Protein 1GYX (pdb70)

Organism: Escherichia coli (strain K12) (NCBI:txid83333)

Nearest PDB structures (foldseek):
  1gyy-assembly1_B  TM=9.906E-01  e=9.411E-13  Escherichia coli
  3m21-assembly1_F  TM=8.349E-01  e=2.819E-03  Helicobacter pylori 26695
  4fdx-assembly1_B  TM=8.094E-01  e=4.847E-03  Methylibium petroleiphilum PM1
  8t9o-assembly2_J  TM=7.568E-01  e=4.847E-03  Herbaspirillum
  6ogm-assembly2_G  TM=8.344E-01  e=4.536E-02  Burkholderia lata

Solvent-accessible surface area: 8103 Å² total; per-residue (Å²): 14,3,0,9,0,34,0,89,54,72,101,32,84,123,148,86,50,58,43,1,5,60,54,0,8,68,5,0,61,133,47,4,140,13,130,77,53,29,0,0,0,0,25,56,80,28,97,69,140,56,9,56,62,20,4,78,69,56,0,29,77,34,59,167,59,14,23,43,122,17,56,67,91,61,114,137,12,3,0,8,0,32,0,90,57,72,102,26,84,133,147,89,60,60,46,0,5,53,46,0,8,77,13,0,59,187,45,3,135,10,154,77,55,39,0,0,0,1,24,55,80,24,93,69,142,52,15,78,63,24,9,80,69,55,0,44,96,42,62,170,69,3,24,38,100,18,61,70,68,74,128,152

Structure (mmCIF, N/CA/C/O backbone):
data_1GYX
#
_entry.id   1GYX
#
_cell.length_a   44.566
_cell.length_b   46.525
_cell.length_c   75.724
_cell.angle_alpha   90.00
_cell.angle_beta   90.00
_cell.angle_gamma   90.00
#
_symmetry.space_group_name_H-M   'P 21 21 21'
#
loop_
_entity.id
_entity.type
_entity.pdbx_description
1 polymer 'HYPOTHETICAL PROTEIN YDCE'
2 non-polymer 'BENZOIC ACID'
3 non-polymer '4-(2-HYDROXYETHYL)-1-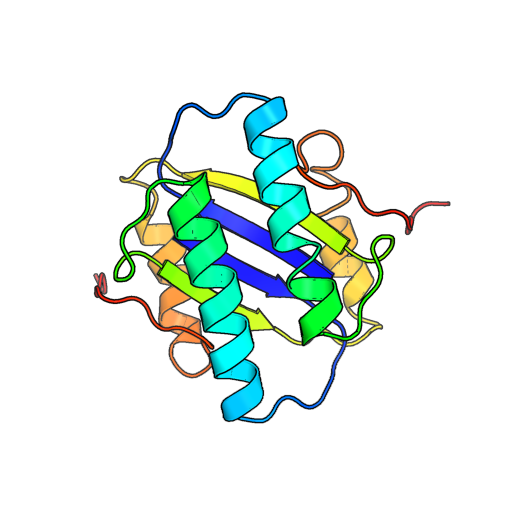PIPERAZINE ETHANESULFONIC ACID'
4 water water
#
loop_
_atom_site.group_PDB
_atom_site.id
_atom_site.type_symbol
_atom_site.label_atom_id
_atom_site.label_alt_id
_atom_site.label_comp_id
_atom_site.label_asym_id
_atom_site.label_entity_id
_atom_site.label_seq_id
_atom_site.pdbx_PDB_ins_code
_atom_site.Cartn_x
_atom_site.Cartn_y
_atom_site.Cartn_z
_atom_site.occupancy
_atom_site.B_iso_or_equiv
_atom_site.auth_seq_id
_atom_site.auth_comp_id
_atom_site.auth_asym_id
_atom_site.auth_atom_id
_atom_site.pdbx_PDB_model_num
ATOM 1 N N . PRO A 1 1 ? 13.031 4.103 -0.578 1.00 3.50 1 PRO A N 1
ATOM 2 C CA . PRO A 1 1 ? 13.133 3.453 0.732 1.00 3.17 1 PRO A CA 1
ATOM 3 C C . PRO A 1 1 ? 11.886 3.658 1.565 1.00 2.73 1 PRO A C 1
ATOM 4 O O . PRO A 1 1 ? 11.289 4.739 1.476 1.00 3.02 1 PRO A O 1
ATOM 8 N N . HIS A 1 2 ? 11.541 2.692 2.403 1.00 2.50 2 HIS A N 1
ATOM 9 C CA . HIS A 1 2 ? 10.449 2.810 3.350 1.00 2.42 2 HIS A CA 1
ATOM 10 C C . HIS A 1 2 ? 11.007 2.729 4.772 1.00 2.53 2 HIS A C 1
ATOM 11 O O . HIS A 1 2 ? 11.730 1.768 5.103 1.00 3.07 2 HIS A O 1
ATOM 18 N N . ILE A 1 3 ? 10.754 3.757 5.572 1.00 2.82 3 ILE A N 1
ATOM 19 C CA . ILE A 1 3 ? 11.296 3.851 6.924 1.00 2.85 3 ILE A CA 1
ATOM 20 C C . ILE A 1 3 ? 10.151 3.704 7.919 1.00 3.20 3 ILE A C 1
ATOM 21 O O . ILE A 1 3 ? 9.158 4.439 7.820 1.00 3.29 3 ILE A O 1
ATOM 26 N N . ASP A 1 4 ? 10.324 2.797 8.874 1.00 2.84 4 ASP A N 1
ATOM 27 C CA . ASP A 1 4 ? 9.326 2.587 9.920 1.00 2.59 4 ASP A CA 1
ATOM 28 C C . ASP A 1 4 ? 9.948 2.985 11.254 1.00 2.77 4 ASP A C 1
ATOM 29 O O . ASP A 1 4 ? 11.022 2.480 11.595 1.00 2.88 4 ASP A O 1
ATOM 34 N N . ILE A 1 5 ? 9.308 3.893 11.978 1.00 2.67 5 ILE A N 1
ATOM 35 C CA . ILE A 1 5 ? 9.822 4.329 13.276 1.00 2.64 5 ILE A CA 1
ATOM 36 C C . ILE A 1 5 ? 8.837 3.916 14.359 1.00 2.72 5 ILE A C 1
ATOM 37 O O . ILE A 1 5 ? 7.663 4.294 14.290 1.00 3.14 5 ILE A O 1
ATOM 42 N N . LYS A 1 6 ? 9.306 3.077 15.291 1.00 2.68 6 LYS A N 1
ATOM 43 C CA . LYS A 1 6 ? 8.486 2.664 16.417 1.00 2.74 6 LYS A CA 1
ATOM 44 C C . LYS A 1 6 ? 9.023 3.318 17.689 1.00 2.52 6 LYS A C 1
ATOM 45 O O . LYS A 1 6 ? 10.247 3.308 17.892 1.00 3.24 6 LYS A O 1
ATOM 51 N N . CYS A 1 7 ? 8.158 3.838 18.554 1.00 2.74 7 CYS A N 1
ATOM 52 C CA . CYS A 1 7 ? 8.616 4.459 19.774 1.00 2.77 7 CYS A CA 1
ATOM 53 C C . CYS A 1 7 ? 7.521 4.420 20.832 1.00 2.63 7 CYS A C 1
ATOM 54 O O . CYS A 1 7 ? 6.354 4.249 20.506 1.00 2.81 7 CYS A O 1
ATOM 57 N N . PHE A 1 8 ? 7.937 4.678 22.068 1.00 3.82 8 PHE A N 1
ATOM 58 C CA . PHE A 1 8 ? 6.948 4.804 23.154 1.00 4.67 8 PHE A CA 1
ATOM 59 C C . PHE A 1 8 ? 6.160 6.075 22.868 1.00 5.71 8 PHE A C 1
ATOM 60 O O . PHE A 1 8 ? 6.612 6.978 22.156 1.00 6.70 8 PHE A O 1
ATOM 68 N N . PRO A 1 9 ? 4.947 6.181 23.398 1.00 6.95 9 PRO A N 1
ATOM 69 C CA . PRO A 1 9 ? 4.098 7.303 23.063 1.00 8.46 9 PRO A CA 1
ATOM 70 C C . PRO A 1 9 ? 4.673 8.647 23.457 1.00 11.54 9 PRO A C 1
ATOM 71 O O . PRO A 1 9 ? 5.410 8.862 24.414 1.00 11.66 9 PRO A O 1
ATOM 75 N N . ARG A 1 10 ? 4.300 9.621 22.623 1.00 14.48 10 ARG A N 1
ATOM 76 C CA . ARG A 1 10 ? 4.594 11.013 22.915 1.00 17.13 10 ARG A CA 1
ATOM 77 C C . ARG A 1 10 ? 3.634 11.896 22.105 1.00 18.72 10 ARG A C 1
ATOM 78 O O . ARG A 1 10 ? 3.122 11.490 21.081 1.00 19.51 10 ARG A O 1
ATOM 86 N N . GLU A 1 11 ? 3.455 13.085 22.655 1.00 19.15 11 GLU A N 1
ATOM 87 C CA . GLU A 1 11 ? 2.572 14.075 22.046 1.00 18.22 11 GLU A CA 1
ATOM 88 C C . GLU A 1 11 ? 3.305 14.714 20.883 1.00 16.98 11 GLU A C 1
ATOM 89 O O . GLU A 1 11 ? 4.316 15.400 21.063 1.00 18.11 11 GLU A O 1
ATOM 91 N N . LEU A 1 12 ? 2.871 14.422 19.676 1.00 15.31 12 LEU A N 1
ATOM 92 C CA . LEU A 1 12 ? 3.445 14.963 18.457 1.00 14.53 12 LEU A CA 1
ATOM 93 C C . LEU A 1 12 ? 2.324 15.485 17.554 1.00 12.83 12 LEU A C 1
ATOM 94 O O . LEU A 1 12 ? 1.482 14.696 17.134 1.00 13.69 12 LEU A O 1
ATOM 99 N N . ASP A 1 13 ? 2.344 16.784 17.272 1.00 9.94 13 ASP A N 1
ATOM 100 C CA . ASP A 1 13 ? 1.320 17.338 16.377 1.00 9.47 13 ASP A CA 1
ATOM 101 C C . ASP A 1 13 ? 1.728 17.168 14.922 1.00 8.24 13 ASP A C 1
ATOM 102 O O . ASP A 1 13 ? 2.822 16.625 14.621 1.00 8.72 13 ASP A O 1
ATOM 107 N N . GLU A 1 14 ? 0.903 17.568 13.964 1.00 8.33 14 GLU A N 1
ATOM 108 C CA . GLU A 1 14 ? 1.232 17.350 12.556 1.00 8.86 14 GLU A CA 1
ATOM 109 C C . GLU A 1 14 ? 2.455 18.111 12.091 1.00 8.07 14 GLU A C 1
ATOM 110 O O . GLU A 1 14 ? 3.253 17.579 11.304 1.00 8.90 14 GLU A O 1
ATOM 116 N N . GLN A 1 15 ? 2.689 19.323 12.587 1.00 8.32 15 GLN A N 1
ATOM 117 C CA . GLN A 1 15 ? 3.888 20.068 12.211 1.00 8.93 15 GLN A CA 1
ATOM 118 C C . GLN A 1 15 ? 5.119 19.322 12.718 1.00 7.40 15 GLN A C 1
ATOM 119 O O . GLN A 1 15 ? 6.122 19.239 11.998 1.00 7.95 15 GLN A O 1
ATOM 125 N N . GLN A 1 16 ? 5.060 18.802 13.932 1.00 6.81 16 GLN A N 1
ATOM 126 C CA . GLN A 1 16 ? 6.185 18.040 14.485 1.00 6.63 16 GLN A CA 1
ATOM 127 C C . GLN A 1 16 ? 6.433 16.764 13.699 1.00 6.11 16 GLN A C 1
ATOM 128 O O . GLN A 1 16 ? 7.605 16.407 13.474 1.00 5.97 16 GLN A O 1
ATOM 134 N N . LYS A 1 17 ? 5.405 16.035 13.301 1.00 5.76 17 LYS A N 1
ATOM 135 C CA . LYS A 1 17 ? 5.572 14.836 12.494 1.00 6.70 17 LYS A CA 1
ATOM 136 C C . LYS A 1 17 ? 6.144 15.176 11.131 1.00 5.75 17 LYS A C 1
ATOM 137 O O . LYS A 1 17 ? 7.046 14.474 10.648 1.00 5.57 17 LYS A O 1
ATOM 143 N N . ALA A 1 18 ? 5.728 16.272 10.503 1.00 6.29 18 ALA A N 1
ATOM 144 C CA . ALA A 1 18 ? 6.290 16.662 9.221 1.00 5.99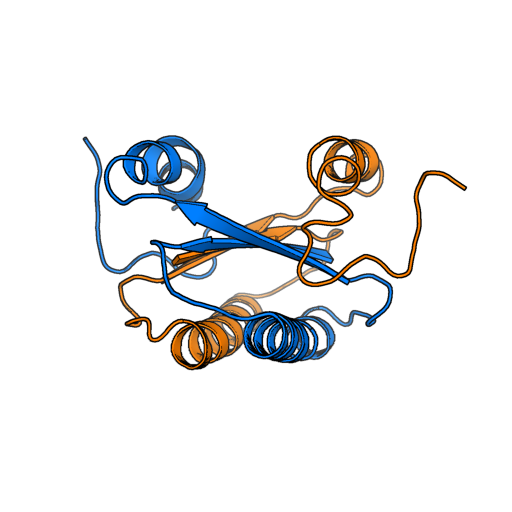 18 ALA A CA 1
ATOM 145 C C . ALA A 1 18 ? 7.765 17.048 9.343 1.00 5.30 18 ALA A C 1
ATOM 146 O O . ALA A 1 18 ? 8.555 16.774 8.436 1.00 5.56 18 ALA A O 1
ATOM 148 N N . ALA A 1 19 ? 8.166 17.684 10.433 1.00 5.00 19 ALA A N 1
ATOM 149 C CA . ALA A 1 19 ? 9.547 18.094 10.632 1.00 4.81 19 ALA A CA 1
ATOM 150 C C . ALA A 1 19 ? 10.442 16.873 10.811 1.00 4.09 19 ALA A C 1
ATOM 151 O O . ALA A 1 19 ? 11.563 16.833 10.283 1.00 4.56 19 ALA A O 1
ATOM 153 N N . LEU A 1 20 ? 9.978 15.888 11.578 1.00 3.16 20 LEU A N 1
ATOM 154 C CA . LEU A 1 20 ? 10.697 14.617 11.708 1.00 3.12 20 LEU A CA 1
ATOM 155 C C . LEU A 1 20 ? 10.824 13.974 10.329 1.00 3.42 20 LEU A C 1
ATOM 156 O O . LEU A 1 20 ? 11.913 13.559 9.956 1.00 3.13 20 LEU A O 1
ATOM 161 N N . ALA A 1 21 ? 9.717 13.905 9.575 1.00 3.44 21 ALA A N 1
ATOM 162 C CA . ALA A 1 21 ? 9.797 13.304 8.251 1.00 2.91 21 ALA A CA 1
ATOM 163 C C . ALA A 1 21 ? 10.802 14.002 7.354 1.00 3.09 21 ALA A C 1
ATOM 164 O O . ALA A 1 21 ? 11.509 13.322 6.604 1.00 3.69 21 ALA A O 1
ATOM 166 N N . ALA A 1 22 ? 10.843 15.327 7.354 1.00 3.04 22 ALA A N 1
ATOM 167 C CA . ALA A 1 22 ? 11.756 16.078 6.501 1.00 2.81 22 ALA A CA 1
ATOM 168 C C . ALA A 1 22 ? 13.209 15.764 6.857 1.00 3.00 22 ALA A C 1
ATOM 169 O O . ALA A 1 22 ? 14.021 15.574 5.955 1.00 2.81 22 ALA A O 1
ATOM 171 N N . ASP A 1 23 ? 13.517 15.683 8.150 1.00 2.80 23 ASP A N 1
ATOM 172 C CA . ASP A 1 23 ? 14.902 15.403 8.528 1.00 2.89 23 ASP A CA 1
ATOM 173 C C . ASP A 1 23 ? 15.308 13.979 8.190 1.00 3.01 23 ASP A C 1
ATOM 174 O O . ASP A 1 23 ? 16.438 13.731 7.728 1.00 2.84 23 ASP A O 1
ATOM 179 N N . ILE A 1 24 ? 14.409 13.015 8.390 1.00 3.25 24 ILE A N 1
ATOM 180 C CA . ILE A 1 24 ? 14.701 11.642 7.982 1.00 2.95 24 ILE A CA 1
ATOM 181 C C . ILE A 1 24 ? 14.931 11.573 6.479 1.00 3.50 24 ILE A C 1
ATOM 182 O O . ILE A 1 24 ? 15.864 10.949 5.983 1.00 2.81 24 ILE A O 1
ATOM 187 N N . THR A 1 25 ? 14.094 12.286 5.707 1.00 2.79 25 THR A N 1
ATOM 188 C CA . THR A 1 25 ? 14.192 12.294 4.257 1.00 2.82 25 THR A CA 1
ATOM 189 C C . THR A 1 25 ? 15.559 12.798 3.823 1.00 3.13 25 THR A C 1
ATOM 190 O O . THR A 1 25 ? 16.177 12.167 2.969 1.00 3.78 25 THR A O 1
ATOM 194 N N A ASP A 1 26 ? 16.041 13.908 4.392 0.50 2.87 26 ASP A N 1
ATOM 195 N N B ASP A 1 26 ? 16.012 13.906 4.405 0.50 3.51 26 ASP A N 1
ATOM 196 C CA A ASP A 1 26 ? 17.355 14.412 4.004 0.50 2.71 26 ASP A CA 1
ATOM 197 C CA B ASP A 1 26 ? 17.314 14.452 4.037 0.50 4.93 26 ASP A CA 1
ATOM 198 C C A ASP A 1 26 ? 18.416 13.344 4.239 0.50 2.53 26 ASP A C 1
ATOM 199 C C B ASP A 1 26 ? 18.432 13.463 4.309 0.50 3.86 26 ASP A C 1
ATOM 200 O O A ASP A 1 26 ? 19.243 13.096 3.365 0.50 2.54 26 ASP A O 1
ATOM 201 O O B ASP A 1 26 ? 19.389 13.386 3.537 0.50 4.13 26 ASP A O 1
ATOM 210 N N . VAL A 1 27 ? 18.398 12.773 5.444 1.00 2.58 27 VAL A N 1
ATOM 211 C CA . VAL A 1 27 ? 19.406 11.752 5.748 1.00 2.32 27 VAL A CA 1
ATOM 212 C C . VAL A 1 27 ? 19.404 10.607 4.752 1.00 2.57 27 VAL A C 1
ATOM 213 O O . VAL A 1 27 ? 20.462 10.197 4.257 1.00 3.85 27 VAL A O 1
ATOM 217 N N . ILE A 1 28 ? 18.215 10.112 4.422 1.00 2.30 28 ILE A N 1
ATOM 218 C CA . ILE A 1 28 ? 18.102 9.013 3.466 1.00 2.68 28 ILE A CA 1
ATOM 219 C C . ILE A 1 28 ? 18.583 9.421 2.083 1.00 3.07 28 ILE A C 1
ATOM 220 O O . ILE A 1 28 ? 19.270 8.653 1.405 1.00 2.66 28 ILE A O 1
ATOM 225 N N . ILE A 1 29 ? 18.242 10.605 1.598 1.00 2.88 29 ILE A N 1
ATOM 226 C CA . ILE A 1 29 ? 18.722 11.069 0.301 1.00 2.84 29 ILE A CA 1
ATOM 227 C C . ILE A 1 29 ? 20.243 11.053 0.298 1.00 2.72 29 ILE A C 1
ATOM 228 O O . ILE A 1 29 ? 20.855 10.551 -0.642 1.00 2.94 29 ILE A O 1
ATOM 233 N N . ARG A 1 30 ? 20.873 11.611 1.358 1.00 3.06 30 ARG A N 1
ATOM 234 C CA . ARG A 1 30 ? 22.317 11.743 1.355 1.00 3.13 30 ARG A CA 1
ATOM 235 C C . ARG A 1 30 ? 23.063 10.437 1.542 1.00 3.33 30 ARG A C 1
ATOM 236 O O . ARG A 1 30 ? 24.149 10.289 0.966 1.00 5.57 30 ARG A O 1
ATOM 244 N N . HIS A 1 31 ? 22.513 9.484 2.290 1.00 2.98 31 HIS A N 1
ATOM 245 C CA . HIS A 1 31 ? 23.219 8.229 2.548 1.00 3.43 31 HIS A CA 1
ATOM 246 C C . HIS A 1 31 ? 22.882 7.124 1.585 1.00 3.56 31 HIS A C 1
ATOM 247 O O . HIS A 1 31 ? 23.714 6.243 1.382 1.00 5.26 31 HIS A O 1
ATOM 254 N N . LEU A 1 32 ? 21.657 7.101 1.050 1.00 3.28 32 LEU A N 1
ATOM 255 C CA . LEU A 1 32 ? 21.279 5.990 0.152 1.00 3.88 32 LEU A CA 1
ATOM 256 C C . LEU A 1 32 ? 21.183 6.433 -1.287 1.00 4.99 32 LEU A C 1
ATOM 257 O O . LEU A 1 32 ? 20.694 5.706 -2.147 1.00 6.05 32 LEU A O 1
ATOM 262 N N . ASN A 1 33 ? 21.617 7.648 -1.604 1.00 4.23 33 ASN A N 1
ATOM 263 C CA . ASN A 1 33 ? 21.576 8.202 -2.953 1.00 4.63 33 ASN A CA 1
ATOM 264 C C . ASN A 1 33 ? 20.147 8.106 -3.473 1.00 4.54 33 ASN A C 1
ATOM 265 O O . ASN A 1 33 ? 19.880 7.668 -4.591 1.00 7.16 33 ASN A O 1
ATOM 270 N N A SER A 1 34 ? 19.232 8.587 -2.647 0.50 4.10 34 SER A N 1
ATOM 271 N N B SER A 1 34 ? 19.196 8.533 -2.645 0.50 5.22 34 SER A N 1
ATOM 272 C CA A SER A 1 34 ? 17.818 8.441 -2.905 0.50 3.93 34 SER A CA 1
ATOM 273 C CA B SER A 1 34 ? 17.781 8.415 -2.899 0.50 6.46 34 SER A CA 1
ATOM 274 C C A SER A 1 34 ? 17.187 9.753 -3.301 0.50 4.69 34 SER A C 1
ATOM 275 C C B SER A 1 34 ? 17.191 9.713 -3.426 0.50 6.80 34 SER A C 1
ATOM 276 O O A SER A 1 34 ? 17.839 10.786 -3.458 0.50 5.19 34 SER A O 1
ATOM 277 O O B SER A 1 34 ? 17.865 10.698 -3.712 0.50 6.91 34 SER A O 1
ATOM 282 N N A LYS A 1 35 ? 15.899 9.695 -3.563 0.50 7.22 35 LYS A N 1
ATOM 283 N N B LYS A 1 35 ? 15.891 9.670 -3.629 0.50 8.58 35 LYS A N 1
ATOM 284 C CA A LYS A 1 35 ? 15.162 10.865 -4.015 0.50 7.77 35 LYS A CA 1
ATOM 285 C CA B LYS A 1 35 ? 15.113 10.787 -4.153 0.50 8.49 35 LYS A CA 1
ATOM 286 C C A LYS A 1 35 ? 13.970 11.029 -3.096 0.50 6.79 35 LYS A C 1
ATOM 287 C C B LYS A 1 35 ? 13.995 11.038 -3.150 0.50 7.19 35 LYS A C 1
ATOM 288 O O A LYS A 1 35 ? 13.479 10.074 -2.503 0.50 5.92 35 LYS A O 1
ATOM 289 O O B LYS A 1 35 ? 13.402 10.053 -2.688 0.50 6.53 35 LYS A O 1
ATOM 300 N N . ASP A 1 36 ? 13.478 12.255 -3.053 1.00 6.26 36 ASP A N 1
ATOM 301 C CA . ASP A 1 36 ? 12.325 12.533 -2.220 1.00 5.28 36 ASP A CA 1
ATOM 302 C C . ASP A 1 36 ? 11.156 11.630 -2.582 1.00 3.81 36 ASP A C 1
ATOM 303 O O . ASP A 1 36 ? 10.507 11.039 -1.703 1.00 3.71 36 ASP A O 1
ATOM 308 N N . SER A 1 37 ? 10.881 11.470 -3.880 1.00 3.17 37 SER A N 1
ATOM 309 C CA . SER A 1 37 ? 9.761 10.677 -4.372 1.00 3.49 37 SER A CA 1
ATOM 310 C C . SER A 1 37 ? 9.786 9.209 -4.010 1.00 3.25 37 SER A C 1
ATOM 311 O O . SER A 1 37 ? 8.722 8.574 -3.951 1.00 3.66 37 SER A O 1
ATOM 314 N N A SER A 1 38 ? 10.945 8.652 -3.702 0.70 3.08 38 SER A N 1
ATOM 315 N N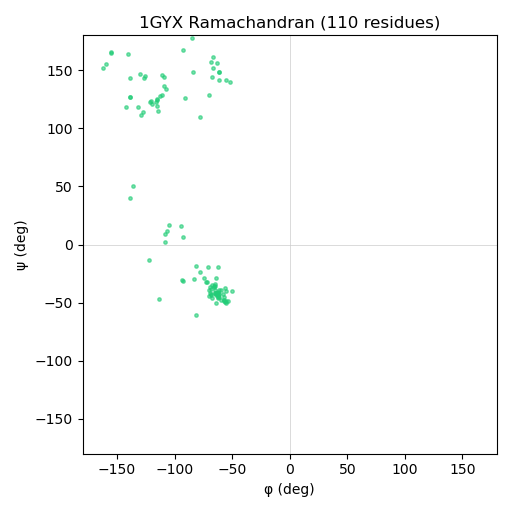 B SER A 1 38 ? 10.951 8.631 -3.741 0.30 2.94 38 SER A N 1
ATOM 316 C CA A SER A 1 38 ? 11.095 7.250 -3.381 0.70 3.33 38 SER A CA 1
ATOM 317 C CA B SER A 1 38 ? 11.042 7.222 -3.398 0.30 2.86 38 SER A CA 1
ATOM 318 C C A SER A 1 38 ? 10.926 6.944 -1.897 0.70 2.61 38 SER A C 1
ATOM 319 C C B SER A 1 38 ? 10.758 6.957 -1.923 0.30 2.26 38 SER A C 1
ATOM 320 O O A SER A 1 38 ? 10.963 5.770 -1.535 0.70 2.57 38 SER A O 1
ATOM 321 O O B SER A 1 38 ? 10.694 5.785 -1.542 0.30 2.19 38 SER A O 1
ATOM 326 N N . ILE A 1 39 ? 10.810 7.988 -1.083 1.00 2.53 39 ILE A N 1
ATOM 327 C CA . ILE A 1 39 ? 10.807 7.777 0.366 1.00 2.61 39 ILE A CA 1
ATOM 328 C C . ILE A 1 39 ? 9.439 7.849 1.009 1.00 2.48 39 ILE A C 1
ATOM 329 O O . ILE A 1 39 ? 8.649 8.777 0.832 1.00 3.34 39 ILE A O 1
ATOM 334 N N . SER A 1 40 ? 9.120 6.814 1.799 1.00 2.71 40 SER A N 1
ATOM 335 C CA . SER A 1 40 ? 7.902 6.778 2.598 1.00 2.63 40 SER A CA 1
ATOM 336 C C . SER A 1 40 ? 8.287 6.512 4.042 1.00 2.82 40 SER A C 1
ATOM 337 O O . SER A 1 40 ? 9.307 5.842 4.309 1.00 2.50 40 SER A O 1
ATOM 340 N N . ILE A 1 41 ? 7.560 7.106 4.986 1.00 2.30 41 ILE A N 1
ATOM 341 C CA . ILE A 1 41 ? 7.903 7.014 6.406 1.00 2.87 41 ILE A CA 1
ATOM 342 C C . ILE A 1 41 ? 6.655 6.818 7.256 1.00 2.60 41 ILE A C 1
ATOM 343 O O . ILE A 1 41 ? 5.709 7.591 7.128 1.00 2.54 41 ILE A O 1
ATOM 348 N N . ALA A 1 42 ? 6.682 5.781 8.088 1.00 2.85 42 ALA A N 1
ATOM 349 C CA . ALA A 1 42 ? 5.640 5.459 9.054 1.00 3.00 42 ALA A CA 1
ATOM 350 C C . ALA A 1 42 ? 6.150 5.742 10.467 1.00 2.83 42 ALA A C 1
ATOM 351 O O . ALA A 1 42 ? 7.313 5.503 10.763 1.00 3.78 42 ALA A O 1
ATOM 353 N N . LEU A 1 43 ? 5.264 6.215 11.327 1.00 3.21 43 LEU A N 1
ATOM 354 C CA . LEU A 1 43 ? 5.538 6.451 12.744 1.00 4.09 43 LEU A CA 1
ATOM 355 C C . LEU A 1 43 ? 4.467 5.729 13.551 1.00 4.48 43 LEU A C 1
ATOM 356 O O . LEU A 1 43 ? 3.292 5.999 13.384 1.00 6.01 43 LEU A O 1
ATOM 361 N N . GLN A 1 44 ? 4.879 4.716 14.312 1.00 3.84 44 GLN A N 1
ATOM 362 C CA . GLN A 1 44 ? 3.947 3.914 15.105 1.00 4.84 44 GLN A CA 1
ATOM 363 C C . GLN A 1 44 ? 4.312 4.029 16.583 1.00 4.09 44 GLN A C 1
ATOM 364 O O . GLN A 1 44 ? 5.435 3.689 16.971 1.00 4.64 44 GLN A O 1
ATOM 370 N N . GLN A 1 45 ? 3.397 4.505 17.395 1.00 4.42 45 GLN A N 1
ATOM 371 C CA . GLN A 1 45 ? 3.594 4.658 18.832 1.00 5.26 45 GLN A CA 1
ATOM 372 C C . GLN A 1 45 ? 3.125 3.378 19.514 1.00 5.30 45 GLN A C 1
ATOM 373 O O . GLN A 1 45 ? 2.010 2.893 19.281 1.00 7.33 45 GLN A O 1
ATOM 379 N N . ILE A 1 46 ? 4.008 2.798 20.320 1.00 4.48 46 ILE A N 1
ATOM 380 C CA . ILE A 1 46 ? 3.789 1.499 20.945 1.00 4.47 46 ILE A CA 1
ATOM 381 C C . ILE A 1 46 ? 3.842 1.687 22.458 1.00 4.49 46 ILE A C 1
ATOM 382 O O . ILE A 1 46 ? 4.814 2.252 22.984 1.00 5.33 46 ILE A O 1
ATOM 387 N N . GLN A 1 47 ? 2.781 1.290 23.160 1.00 4.90 47 GLN A N 1
ATOM 388 C CA . GLN A 1 47 ? 2.784 1.403 24.623 1.00 5.95 47 GLN A CA 1
ATOM 389 C C . GLN A 1 47 ? 3.906 0.548 25.173 1.00 5.34 47 GLN A C 1
ATOM 390 O O . GLN A 1 47 ? 4.244 -0.503 24.620 1.00 4.62 47 GLN A O 1
ATOM 396 N N . PRO A 1 48 ? 4.517 0.925 26.298 1.00 6.13 48 PRO A N 1
ATOM 397 C CA . PRO A 1 48 ? 5.656 0.206 26.831 1.00 6.88 48 PRO A CA 1
ATOM 398 C C . PRO A 1 48 ? 5.435 -1.271 27.044 1.00 6.90 48 PRO A C 1
ATOM 399 O O . PRO A 1 48 ? 6.316 -2.087 26.769 1.00 7.34 48 PRO A O 1
ATOM 403 N N A GLU A 1 49 ? 4.248 -1.662 27.500 0.50 6.83 49 GLU A N 1
ATOM 404 N N B GLU A 1 49 ? 4.242 -1.664 27.491 0.50 7.70 49 GLU A N 1
ATOM 405 C CA A GLU A 1 49 ? 3.941 -3.063 27.748 0.50 6.57 49 GLU A CA 1
ATOM 406 C CA B GLU A 1 49 ? 3.873 -3.042 27.727 0.50 8.29 49 GLU A CA 1
ATOM 407 C C A GLU A 1 49 ? 3.844 -3.892 26.488 0.50 6.04 49 GLU A C 1
ATOM 408 C C B GLU A 1 49 ? 3.993 -3.893 26.472 0.50 6.96 49 GLU A C 1
ATOM 409 O O A GLU A 1 49 ? 3.789 -5.127 26.505 0.50 6.91 49 GLU A O 1
ATOM 410 O O B GLU A 1 49 ? 4.258 -5.090 26.530 0.50 7.90 49 GLU A O 1
ATOM 421 N N . SER A 1 50 ? 3.836 -3.273 25.304 1.00 5.49 50 SER A N 1
ATOM 422 C CA . SER A 1 5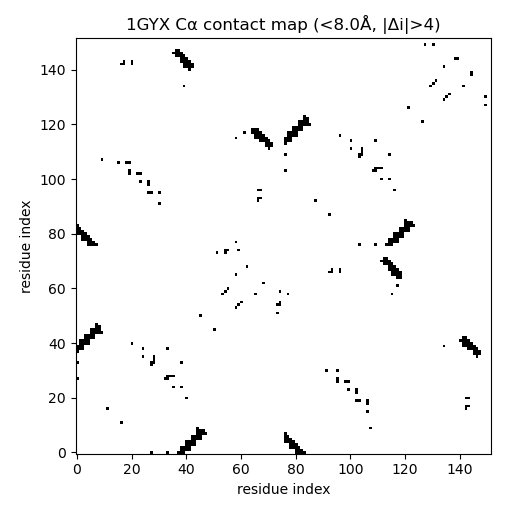0 ? 3.822 -3.968 24.037 1.00 4.61 50 SER A CA 1
ATOM 423 C C . SER A 1 50 ? 5.181 -3.901 23.343 1.00 3.41 50 SER A C 1
ATOM 424 O O . SER A 1 50 ? 5.309 -4.433 22.242 1.00 3.47 50 SER A O 1
ATOM 427 N N . TRP A 1 51 ? 6.210 -3.399 24.024 1.00 3.01 51 TRP A N 1
ATOM 428 C CA . TRP A 1 51 ? 7.552 -3.322 23.395 1.00 3.10 51 TRP A CA 1
ATOM 429 C C . TRP A 1 51 ? 8.185 -4.693 23.327 1.00 2.79 51 TRP A C 1
ATOM 430 O O . TRP A 1 51 ? 8.997 -4.919 22.420 1.00 3.16 51 TRP A O 1
ATOM 441 N N . GLN A 1 52 ? 7.853 -5.596 24.259 1.00 3.87 52 GLN A N 1
ATOM 442 C CA . GLN A 1 52 ? 8.466 -6.916 24.226 1.00 3.55 52 GLN A CA 1
ATOM 443 C C . GLN A 1 52 ? 8.245 -7.605 22.891 1.00 3.04 52 GLN A C 1
ATOM 444 O O . GLN A 1 52 ? 9.148 -8.251 22.368 1.00 3.10 52 GLN A O 1
ATOM 450 N N . ALA A 1 53 ? 7.070 -7.441 22.284 1.00 3.87 53 ALA A N 1
ATOM 451 C CA . ALA A 1 53 ? 6.794 -8.056 20.997 1.00 4.11 53 ALA A CA 1
ATOM 452 C C . ALA A 1 53 ? 7.704 -7.486 19.917 1.00 3.75 53 ALA A C 1
ATOM 453 O O . ALA A 1 53 ? 8.090 -8.192 18.975 1.00 4.70 53 ALA A O 1
ATOM 455 N N . ILE A 1 54 ? 8.058 -6.213 19.997 1.00 3.05 54 ILE A N 1
ATOM 456 C CA . ILE A 1 54 ? 8.959 -5.557 19.066 1.00 3.45 54 ILE A CA 1
ATOM 457 C C . ILE A 1 54 ? 10.383 -6.079 19.256 1.00 3.38 54 ILE A C 1
ATOM 458 O O . ILE A 1 54 ? 11.090 -6.427 18.316 1.00 3.40 54 ILE A O 1
ATOM 463 N N . TRP A 1 55 ? 10.811 -6.204 20.515 1.00 2.31 55 TRP A N 1
ATOM 464 C CA . TRP A 1 55 ? 12.104 -6.797 20.816 1.00 2.21 55 TRP A CA 1
ATOM 465 C C . TRP A 1 55 ? 12.183 -8.205 20.208 1.00 2.66 55 TRP A C 1
ATOM 466 O O . TRP A 1 55 ? 13.146 -8.595 19.546 1.00 2.49 55 TRP A O 1
ATOM 477 N N . ASP A 1 56 ? 11.148 -9.009 20.475 1.00 2.63 56 ASP A N 1
ATOM 478 C CA . ASP A 1 56 ? 11.163 -10.412 20.083 1.00 3.85 56 ASP A CA 1
ATOM 479 C C . ASP A 1 56 ? 11.091 -10.629 18.574 1.00 5.00 56 ASP A C 1
ATOM 480 O O . ASP A 1 56 ? 11.735 -11.566 18.082 1.00 6.34 56 ASP A O 1
ATOM 485 N N . ALA A 1 57 ? 10.313 -9.819 17.881 1.00 4.46 57 ALA A N 1
ATOM 486 C CA . ALA A 1 57 ? 10.144 -10.025 16.451 1.00 5.63 57 ALA A CA 1
ATOM 487 C C . ALA A 1 57 ? 11.102 -9.247 15.579 1.00 6.44 57 ALA A C 1
ATOM 488 O O . ALA A 1 57 ? 11.382 -9.686 14.455 1.00 8.30 57 ALA A O 1
ATOM 490 N N . GLU A 1 58 ? 11.516 -8.077 16.026 1.00 5.84 58 GLU A N 1
ATOM 491 C CA . GLU A 1 58 ? 12.302 -7.186 15.189 1.00 6.94 58 GLU A CA 1
ATOM 492 C C . GLU A 1 58 ? 13.729 -6.955 15.643 1.00 7.45 58 GLU A C 1
ATOM 493 O O . GLU A 1 58 ? 14.678 -6.970 14.841 1.00 10.89 58 GLU A O 1
ATOM 499 N N . ILE A 1 59 ? 13.932 -6.682 16.925 1.00 4.80 59 ILE A N 1
ATOM 500 C CA . ILE A 1 59 ? 15.239 -6.272 17.407 1.00 3.79 59 ILE A CA 1
ATOM 501 C C . ILE A 1 59 ? 16.168 -7.447 17.633 1.00 4.18 59 ILE A C 1
ATOM 502 O O . ILE A 1 59 ? 17.257 -7.528 17.046 1.00 5.57 59 ILE A O 1
ATOM 507 N N . ALA A 1 60 ? 15.763 -8.346 18.521 1.00 4.02 60 ALA A N 1
ATOM 508 C CA . ALA A 1 60 ? 16.586 -9.487 18.875 1.00 4.54 60 ALA A CA 1
ATOM 509 C C . ALA A 1 60 ? 16.976 -10.356 17.709 1.00 3.69 60 ALA A C 1
ATOM 510 O O . ALA A 1 60 ? 18.181 -10.626 17.522 1.00 4.89 60 ALA A O 1
ATOM 512 N N . PRO A 1 61 ? 16.070 -10.768 16.837 1.00 3.33 61 PRO A N 1
ATOM 513 C CA . PRO A 1 61 ? 16.467 -11.654 15.749 1.00 4.11 61 PRO A CA 1
ATOM 514 C C . PRO A 1 61 ? 17.448 -10.996 14.793 1.00 4.54 61 PRO A C 1
ATOM 515 O O . PRO A 1 61 ? 18.245 -11.705 14.160 1.00 6.20 61 PRO A O 1
ATOM 519 N N . GLN A 1 62 ? 17.380 -9.675 14.657 1.00 3.64 62 GLN A N 1
ATOM 520 C CA . GLN A 1 62 ? 18.255 -8.957 13.759 1.00 3.25 62 GLN A CA 1
ATOM 521 C C . GLN A 1 62 ? 19.531 -8.424 14.390 1.00 3.08 62 GLN A C 1
ATOM 522 O O . GLN A 1 62 ? 20.289 -7.726 13.704 1.00 2.93 62 GLN A O 1
ATOM 528 N N . MET A 1 63 ? 19.821 -8.752 15.638 1.00 2.53 63 MET A N 1
ATOM 529 C CA . MET A 1 63 ? 21.000 -8.256 16.324 1.00 2.75 63 MET A CA 1
ATOM 530 C C . MET A 1 63 ? 22.262 -8.439 15.510 1.00 3.19 63 MET A C 1
ATOM 531 O O . MET A 1 63 ? 23.089 -7.526 15.426 1.00 3.36 63 MET A O 1
ATOM 536 N N . GLU A 1 64 ? 22.409 -9.570 14.823 1.00 2.66 64 GLU A N 1
ATOM 537 C CA . GLU A 1 64 ? 23.547 -9.877 13.994 1.00 2.94 64 GLU A CA 1
ATOM 538 C C . GLU A 1 64 ? 23.757 -8.933 12.808 1.00 3.01 64 GLU A C 1
ATOM 539 O O . GLU A 1 64 ? 24.864 -8.879 12.293 1.00 3.67 64 GLU A O 1
ATOM 545 N N . ALA A 1 65 ? 22.712 -8.207 12.419 1.00 2.87 65 ALA A N 1
ATOM 546 C CA . ALA A 1 65 ? 22.741 -7.338 11.254 1.00 3.61 65 ALA A CA 1
ATOM 547 C C . ALA A 1 65 ? 22.412 -5.893 11.557 1.00 3.03 65 ALA A C 1
ATOM 548 O O . ALA A 1 65 ? 22.605 -5.068 10.658 1.00 4.07 65 ALA A O 1
ATOM 550 N N . LEU A 1 66 ? 21.873 -5.562 12.725 1.00 3.11 66 LEU A N 1
ATOM 551 C CA . LEU A 1 66 ? 21.517 -4.174 12.958 1.00 3.01 66 LEU A CA 1
ATOM 552 C C . LEU A 1 66 ? 22.669 -3.236 12.674 1.00 3.23 66 LEU A C 1
ATOM 553 O O . LEU A 1 66 ? 23.827 -3.480 13.018 1.00 2.77 66 LEU A O 1
ATOM 558 N N . ILE A 1 67 ? 22.353 -2.088 12.058 1.00 2.58 67 ILE A N 1
ATOM 559 C CA . ILE A 1 67 ? 23.389 -1.061 11.843 1.00 2.61 67 ILE A CA 1
ATOM 560 C C . ILE A 1 67 ? 23.599 -0.239 13.105 1.00 2.39 67 ILE A C 1
ATOM 561 O O . ILE A 1 67 ? 24.636 0.406 13.239 1.00 3.42 67 ILE A O 1
ATOM 566 N N . LYS A 1 68 ? 22.660 -0.247 14.039 1.00 2.39 68 LYS A N 1
ATOM 567 C CA . LYS A 1 68 ? 22.860 0.314 15.377 1.00 2.63 68 LYS A CA 1
ATOM 568 C C . LYS A 1 68 ? 22.134 -0.621 16.347 1.00 2.96 68 LYS A C 1
ATOM 569 O O . LYS A 1 68 ? 20.925 -0.764 16.265 1.00 2.36 68 LYS A O 1
ATOM 575 N N . LYS A 1 69 ? 22.914 -1.203 17.248 1.00 2.81 69 LYS A N 1
ATOM 576 C CA . LYS A 1 69 ? 22.328 -2.105 18.260 1.00 2.68 69 LYS A CA 1
ATOM 577 C C . LYS A 1 69 ? 21.813 -1.278 19.427 1.00 3.78 69 LYS A C 1
ATOM 578 O O . LYS A 1 69 ? 22.328 -0.208 19.695 1.00 3.79 69 LYS A O 1
ATOM 584 N N . PRO A 1 70 ? 20.764 -1.735 20.081 1.00 3.12 70 PRO A N 1
ATOM 585 C CA . PRO A 1 70 ? 20.260 -1.047 21.261 1.00 3.38 70 PRO A CA 1
ATOM 586 C C . PRO A 1 70 ? 21.280 -1.039 22.388 1.00 3.61 70 PRO A C 1
ATOM 587 O O . PRO A 1 70 ? 22.168 -1.877 22.473 1.00 4.50 70 PRO A O 1
ATOM 591 N N . GLY A 1 71 ? 21.156 -0.082 23.288 1.00 3.13 71 GLY A N 1
ATOM 592 C CA . GLY A 1 71 ? 21.966 0.051 24.485 1.00 4.00 71 GLY A CA 1
ATOM 593 C C . GLY A 1 71 ? 21.315 -0.596 25.699 1.00 3.83 71 GLY A C 1
ATOM 594 O O . GLY A 1 71 ? 21.701 -0.323 26.836 1.00 5.65 71 GLY A O 1
ATOM 595 N N . TYR A 1 72 ? 20.329 -1.445 25.479 1.00 3.12 72 TYR A N 1
ATOM 596 C CA . TYR A 1 72 ? 19.662 -2.197 26.509 1.00 2.72 72 TYR A CA 1
ATOM 597 C C . TYR A 1 72 ? 19.407 -3.605 25.951 1.00 2.85 72 TYR A C 1
ATOM 598 O O . TYR A 1 72 ? 19.525 -3.842 24.737 1.00 2.75 72 TYR A O 1
ATOM 607 N N . SER A 1 73 ? 19.114 -4.523 26.872 1.00 2.96 73 SER A N 1
ATOM 608 C CA . SER A 1 73 ? 18.726 -5.868 26.450 1.00 2.67 73 SER A CA 1
ATOM 609 C C . SER A 1 73 ? 17.400 -6.199 27.129 1.00 2.79 73 SER A C 1
ATOM 610 O O . SER A 1 73 ? 17.177 -5.793 28.294 1.00 3.50 73 SER A O 1
ATOM 613 N N . MET A 1 74 ? 16.505 -6.897 26.447 1.00 3.48 74 MET A N 1
ATOM 614 C CA . MET A 1 74 ? 15.209 -7.301 26.983 1.00 4.46 74 MET A CA 1
ATOM 615 C C . MET A 1 74 ? 14.852 -8.728 26.594 1.00 3.60 74 MET A C 1
ATOM 616 O O . MET A 1 74 ? 13.703 -9.009 26.253 1.00 3.58 74 MET A O 1
ATOM 621 N N . ASN A 1 75 ? 15.855 -9.612 26.627 1.00 2.68 75 ASN A N 1
ATOM 622 C CA . ASN A 1 75 ? 15.528 -11.036 26.335 1.00 2.78 75 ASN A CA 1
ATOM 623 C C . ASN A 1 75 ? 14.719 -11.589 27.501 1.00 3.70 75 ASN A C 1
ATOM 624 O O . ASN A 1 75 ? 15.110 -11.457 28.659 1.00 3.39 75 ASN A O 1
ATOM 629 N N . ALA A 1 76 ? 13.584 -12.189 27.203 1.00 5.31 76 ALA A N 1
ATOM 630 C CA . ALA A 1 76 ? 12.710 -12.739 28.241 1.00 7.49 76 ALA A CA 1
ATOM 631 C C . ALA A 1 76 ? 12.656 -14.254 28.193 1.00 10.15 76 ALA A C 1
ATOM 632 O O . ALA A 1 76 ? 12.037 -14.909 29.063 1.00 13.08 76 ALA A O 1
ATOM 635 N N . PRO B 1 1 ? 13.464 3.976 20.732 1.00 3.83 1 PRO B N 1
ATOM 636 C CA . PRO B 1 1 ? 12.840 3.849 19.410 1.00 3.66 1 PRO B CA 1
ATOM 637 C C . PRO B 1 1 ? 13.574 2.819 18.574 1.00 3.80 1 PRO B C 1
ATOM 638 O O . PRO B 1 1 ? 14.785 2.660 18.721 1.00 3.37 1 PRO B O 1
ATOM 642 N N . HIS B 1 2 ? 12.840 2.131 17.695 1.00 3.22 2 HIS B N 1
ATOM 643 C CA . HIS B 1 2 ? 13.414 1.163 16.763 1.00 2.59 2 HIS B CA 1
ATOM 644 C C . HIS B 1 2 ? 13.055 1.632 15.355 1.00 2.57 2 HIS B C 1
ATOM 645 O O . HIS B 1 2 ? 11.887 1.865 15.010 1.00 2.19 2 HIS B O 1
ATOM 652 N N . ILE B 1 3 ? 14.091 1.830 14.547 1.00 2.49 3 ILE B N 1
ATOM 653 C CA . ILE B 1 3 ? 13.937 2.348 13.182 1.00 2.72 3 ILE B CA 1
ATOM 654 C C . ILE B 1 3 ? 14.310 1.245 12.196 1.00 2.54 3 ILE B C 1
ATOM 655 O O . ILE B 1 3 ? 15.414 0.692 12.292 1.00 2.93 3 ILE B O 1
ATOM 660 N N . ASP B 1 4 ? 13.419 0.984 11.259 1.00 2.63 4 ASP B N 1
ATOM 661 C CA . ASP B 1 4 ? 13.647 -0.025 10.235 1.00 2.61 4 ASP B CA 1
ATOM 662 C C . ASP B 1 4 ? 13.706 0.684 8.888 1.00 2.80 4 ASP B C 1
ATOM 663 O O . ASP B 1 4 ? 12.772 1.419 8.546 1.00 2.75 4 ASP B O 1
ATOM 668 N N . ILE B 1 5 ? 14.778 0.487 8.148 1.00 2.57 5 ILE B N 1
ATOM 669 C CA . ILE B 1 5 ? 14.950 1.084 6.826 1.00 2.61 5 ILE B CA 1
ATOM 670 C C . ILE B 1 5 ? 14.972 -0.019 5.765 1.00 2.76 5 ILE B C 1
ATOM 671 O O . ILE B 1 5 ? 15.854 -0.883 5.814 1.00 3.48 5 ILE B O 1
ATOM 676 N N . LYS B 1 6 ? 13.992 -0.052 4.881 1.00 2.76 6 LYS B N 1
ATOM 677 C CA . LYS B 1 6 ? 13.924 -1.014 3.793 1.00 2.98 6 LYS B CA 1
ATOM 678 C C . LYS B 1 6 ? 14.233 -0.280 2.491 1.00 2.75 6 LYS B C 1
ATOM 679 O O . LYS B 1 6 ? 13.710 0.799 2.240 1.00 2.77 6 LYS B O 1
ATOM 685 N N . CYS B 1 7 ? 15.085 -0.847 1.650 1.00 2.74 7 CYS B N 1
ATOM 686 C CA . CYS B 1 7 ? 15.476 -0.250 0.382 1.00 3.73 7 CYS B CA 1
ATOM 687 C C . CYS B 1 7 ? 15.939 -1.325 -0.597 1.00 3.50 7 CYS B C 1
ATOM 688 O O . CYS B 1 7 ? 16.230 -2.452 -0.189 1.00 3.54 7 CYS B O 1
ATOM 691 N N . PHE B 1 8 ? 16.041 -0.968 -1.879 1.00 4.23 8 PHE B N 1
ATOM 692 C CA . PHE B 1 8 ? 16.572 -1.899 -2.870 1.00 5.35 8 PHE B CA 1
ATOM 693 C C . PHE B 1 8 ? 18.033 -2.138 -2.546 1.00 6.62 8 PHE B C 1
ATOM 694 O O . PHE B 1 8 ? 18.675 -1.330 -1.856 1.00 6.78 8 PHE B O 1
ATOM 702 N N . PRO B 1 9 ? 18.615 -3.212 -3.053 1.00 7.65 9 PRO B N 1
ATOM 703 C CA . PRO B 1 9 ? 19.982 -3.557 -2.730 1.00 9.27 9 PRO B CA 1
ATOM 704 C C . PRO B 1 9 ? 21.015 -2.530 -3.146 1.00 11.60 9 PRO B C 1
ATOM 705 O O . PRO B 1 9 ? 20.904 -1.919 -4.196 1.00 12.14 9 PRO B O 1
ATOM 709 N N . ARG B 1 10 ? 22.008 -2.364 -2.277 1.00 14.52 10 ARG B N 1
ATOM 710 C CA . ARG B 1 10 ? 23.122 -1.479 -2.567 1.00 17.04 10 ARG B CA 1
ATOM 711 C C . ARG B 1 10 ? 24.262 -1.855 -1.605 1.00 18.73 10 ARG B C 1
ATOM 712 O O . ARG B 1 10 ? 24.000 -2.377 -0.527 1.00 20.08 10 ARG B O 1
ATOM 720 N N . GLU B 1 11 ? 25.470 -1.604 -2.069 1.00 19.53 11 GLU B N 1
ATOM 721 C CA . GLU B 1 11 ? 26.639 -1.928 -1.264 1.00 19.58 11 GLU B CA 1
ATOM 722 C C . GLU B 1 11 ? 26.965 -0.833 -0.259 1.00 18.29 11 GLU B C 1
ATOM 723 O O . GLU B 1 11 ? 27.262 0.296 -0.655 1.00 20.32 11 GLU B O 1
ATOM 725 N N A LEU B 1 12 ? 26.887 -1.138 1.027 0.50 16.86 12 LEU B N 1
ATOM 726 N N B LEU B 1 12 ? 26.872 -1.144 1.023 0.50 17.09 12 LEU B N 1
ATOM 727 C CA A LEU B 1 12 ? 27.248 -0.209 2.082 0.50 14.90 12 LEU B CA 1
ATOM 728 C CA B LEU B 1 12 ? 27.243 -0.202 2.068 0.50 15.34 12 LEU B CA 1
ATOM 729 C C A LEU B 1 12 ? 28.324 -0.868 2.961 0.50 13.05 12 LEU B C 1
ATOM 730 C C B LEU B 1 12 ? 28.348 -0.892 2.889 0.50 13.35 12 LEU B C 1
ATOM 731 O O A LEU B 1 12 ? 28.086 -1.915 3.569 0.50 12.53 12 LEU B O 1
ATOM 732 O O B LEU B 1 12 ? 28.287 -2.113 3.067 0.50 13.20 12 LEU B O 1
ATOM 741 N N . ASP B 1 13 ? 29.474 -0.203 3.031 1.00 11.05 13 ASP B N 1
ATOM 742 C CA . ASP B 1 13 ? 30.554 -0.744 3.860 1.00 9.45 13 ASP B CA 1
ATOM 743 C C . ASP B 1 13 ? 30.324 -0.386 5.318 1.00 7.91 13 ASP B C 1
ATOM 744 O O . ASP B 1 13 ? 29.320 0.298 5.615 1.00 8.00 13 ASP B O 1
ATOM 749 N N . GLU B 1 14 ? 31.168 -0.826 6.233 1.00 7.95 14 GLU B N 1
ATOM 750 C CA . GLU B 1 14 ? 30.939 -0.586 7.652 1.00 8.28 14 GLU B CA 1
ATOM 751 C C . GLU B 1 14 ? 30.933 0.882 8.006 1.00 7.77 14 GLU B C 1
ATOM 752 O O . GLU B 1 14 ? 30.096 1.340 8.805 1.00 6.97 14 GLU B O 1
ATOM 758 N N . GLN B 1 15 ? 31.825 1.660 7.432 1.00 7.33 15 GLN B N 1
ATOM 759 C CA . GLN B 1 15 ? 31.869 3.095 7.690 1.00 7.76 15 GLN B CA 1
ATOM 760 C C . GLN B 1 15 ? 30.563 3.745 7.218 1.00 6.07 15 GLN B C 1
ATOM 761 O O . GLN B 1 15 ? 30.000 4.557 7.965 1.00 5.53 15 GLN B O 1
ATOM 767 N N . GLN B 1 16 ? 30.060 3.384 6.055 1.00 4.80 16 GLN B N 1
ATOM 768 C CA . GLN B 1 16 ? 28.810 3.906 5.556 1.00 4.53 16 GLN B CA 1
ATOM 769 C C . GLN B 1 16 ? 27.628 3.564 6.438 1.00 4.39 16 GLN B C 1
ATOM 770 O O . GLN B 1 16 ? 26.773 4.422 6.702 1.00 4.53 16 GLN B O 1
ATOM 776 N N . LYS B 1 17 ? 27.558 2.317 6.887 1.00 4.27 17 LYS B N 1
ATOM 777 C CA . LYS B 1 17 ? 26.451 1.877 7.741 1.00 4.22 17 LYS B CA 1
ATOM 778 C C . LYS B 1 17 ? 26.463 2.642 9.055 1.00 3.34 17 LYS B C 1
ATOM 779 O O . LYS B 1 17 ? 25.412 3.109 9.523 1.00 3.50 17 LYS B O 1
ATOM 785 N N . ALA B 1 18 ? 27.658 2.832 9.631 1.00 3.22 18 ALA B N 1
ATOM 786 C CA . ALA B 1 18 ? 27.754 3.536 10.894 1.00 3.31 18 ALA B CA 1
ATOM 787 C C . ALA B 1 18 ? 27.420 5.023 10.755 1.00 3.15 18 ALA B C 1
ATOM 788 O O . ALA B 1 18 ? 26.747 5.565 11.636 1.00 3.17 18 ALA B O 1
ATOM 790 N N . ALA B 1 19 ? 27.812 5.654 9.649 1.00 3.24 19 ALA B N 1
ATOM 791 C CA . ALA B 1 19 ? 27.513 7.077 9.463 1.00 2.69 19 ALA B CA 1
ATOM 792 C C . ALA B 1 19 ? 26.013 7.275 9.250 1.00 2.50 19 ALA B C 1
ATOM 793 O O . ALA B 1 19 ? 25.421 8.221 9.778 1.00 2.68 19 ALA B O 1
ATOM 795 N N . LEU B 1 20 ? 25.392 6.402 8.464 1.00 2.35 20 LEU B N 1
ATOM 796 C CA . LEU B 1 20 ? 23.941 6.493 8.285 1.00 2.21 20 LEU B CA 1
ATOM 797 C C . LEU B 1 20 ? 23.252 6.301 9.626 1.00 2.29 20 LEU B C 1
ATOM 798 O O . LEU B 1 20 ? 22.386 7.110 10.001 1.00 2.23 20 LEU B O 1
ATOM 803 N N . ALA B 1 21 ? 23.674 5.303 10.402 1.00 2.19 21 ALA B N 1
ATOM 804 C CA . ALA B 1 21 ? 23.088 5.100 11.716 1.00 2.60 21 ALA B CA 1
ATOM 805 C C . ALA B 1 21 ? 23.253 6.308 12.628 1.00 2.43 21 ALA B C 1
ATOM 806 O O . ALA B 1 21 ? 22.305 6.665 13.336 1.00 2.12 21 ALA B O 1
ATOM 808 N N . ALA B 1 22 ? 24.398 6.973 12.576 1.00 2.37 22 ALA B N 1
ATOM 809 C CA . ALA B 1 22 ? 24.627 8.140 13.418 1.00 2.48 22 ALA B CA 1
ATOM 810 C C . ALA B 1 22 ? 23.746 9.324 13.028 1.00 2.86 22 ALA B C 1
ATOM 811 O O . ALA B 1 22 ? 23.154 9.991 13.896 1.00 2.25 22 ALA B O 1
ATOM 813 N N . ASP B 1 23 ? 23.612 9.581 11.729 1.00 2.46 23 ASP B N 1
ATOM 814 C CA . ASP B 1 23 ? 22.729 10.661 11.277 1.00 2.74 23 ASP B CA 1
ATOM 815 C C . ASP B 1 23 ? 21.287 10.382 11.648 1.00 2.54 23 ASP B C 1
ATOM 816 O O . ASP B 1 23 ? 20.577 11.294 12.080 1.00 2.45 23 ASP B O 1
ATOM 821 N N . ILE B 1 24 ? 20.817 9.130 11.490 1.00 2.41 24 ILE B N 1
ATOM 822 C CA . ILE B 1 24 ? 19.448 8.773 11.896 1.00 2.65 24 ILE B CA 1
ATOM 823 C C . ILE B 1 24 ? 19.270 8.963 13.400 1.00 3.02 24 ILE B C 1
ATOM 824 O O . ILE B 1 24 ? 18.264 9.531 13.854 1.00 2.69 24 ILE B O 1
ATOM 829 N N . THR B 1 25 ? 20.261 8.490 14.169 1.00 2.55 25 THR B N 1
ATOM 830 C CA . THR B 1 25 ? 20.211 8.610 15.624 1.00 2.97 25 THR B CA 1
ATOM 831 C C . THR B 1 25 ? 19.979 10.035 16.083 1.00 2.85 25 THR B C 1
ATOM 832 O O . THR B 1 25 ? 19.097 10.305 16.888 1.00 2.74 25 THR B O 1
ATOM 836 N N . ASP B 1 26 ? 20.749 10.975 15.532 1.00 2.72 26 ASP B N 1
ATOM 837 C CA . ASP B 1 26 ? 20.628 12.379 15.979 1.00 2.55 26 ASP B CA 1
ATOM 838 C C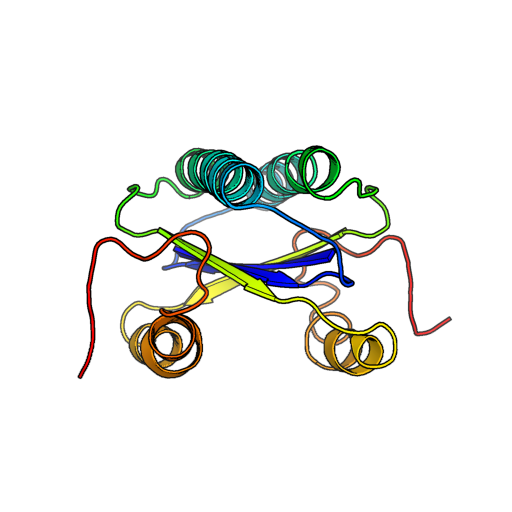 . ASP B 1 26 ? 19.286 12.962 15.584 1.00 2.34 26 ASP B C 1
ATOM 839 O O . ASP B 1 26 ? 18.719 13.749 16.352 1.00 2.65 26 ASP B O 1
ATOM 844 N N . VAL B 1 27 ? 18.742 12.590 14.435 1.00 2.50 27 VAL B N 1
ATOM 845 C CA . VAL B 1 27 ? 17.398 13.041 14.047 1.00 2.68 27 VAL B CA 1
ATOM 846 C C . VAL B 1 27 ? 16.381 12.522 15.050 1.00 2.73 27 VAL B C 1
ATOM 847 O O . VAL B 1 27 ? 15.494 13.285 15.476 1.00 2.59 27 VAL B O 1
ATOM 851 N N . ILE B 1 28 ? 16.453 11.256 15.427 1.00 2.49 28 ILE B N 1
ATOM 852 C CA . ILE B 1 28 ? 15.521 10.688 16.401 1.00 2.42 28 ILE B CA 1
ATOM 853 C C . ILE B 1 28 ? 15.659 11.350 17.770 1.00 2.69 28 ILE B C 1
ATOM 854 O O . ILE B 1 28 ? 14.645 11.678 18.394 1.00 2.55 28 ILE B O 1
ATOM 859 N N . ILE B 1 29 ? 16.910 11.567 18.209 1.00 2.44 29 ILE B N 1
ATOM 860 C CA . ILE B 1 29 ? 17.124 12.277 19.474 1.00 2.37 29 ILE B CA 1
ATOM 861 C C . ILE B 1 29 ? 16.458 13.647 19.449 1.00 2.96 29 ILE B C 1
ATOM 862 O O . ILE B 1 29 ? 15.755 14.019 20.401 1.00 3.70 29 ILE B O 1
ATOM 867 N N . ARG B 1 30 ? 16.623 14.382 18.347 1.00 3.24 30 ARG B N 1
ATOM 868 C CA . ARG B 1 30 ? 16.040 15.705 18.266 1.00 4.10 30 ARG B CA 1
ATOM 869 C C . ARG B 1 30 ? 14.531 15.712 18.316 1.00 4.44 30 ARG B C 1
ATOM 870 O O . ARG B 1 30 ? 13.925 16.529 19.030 1.00 7.47 30 ARG B O 1
ATOM 878 N N . HIS B 1 31 ? 13.867 14.907 17.505 1.00 3.60 31 HIS B N 1
ATOM 879 C CA . HIS B 1 31 ? 12.425 14.938 17.367 1.00 4.00 31 HIS B CA 1
ATOM 880 C C . HIS B 1 31 ? 11.654 14.154 18.408 1.00 4.40 31 HIS B C 1
ATOM 881 O O . HIS B 1 31 ? 10.514 14.514 18.693 1.00 5.87 31 HIS B O 1
ATOM 888 N N . LEU B 1 32 ? 12.221 13.083 18.943 1.00 3.68 32 LEU B N 1
ATOM 889 C CA . LEU B 1 32 ? 11.513 12.240 19.902 1.00 3.86 32 LEU B CA 1
ATOM 890 C C . LEU B 1 32 ? 12.051 12.380 21.298 1.00 4.22 32 LEU B C 1
ATOM 891 O O . LEU B 1 32 ? 11.616 11.651 22.198 1.00 6.34 32 LEU B O 1
ATOM 896 N N . ASN B 1 33 ? 13.031 13.238 21.540 1.00 4.61 33 ASN B N 1
ATOM 897 C CA . ASN B 1 33 ? 13.611 13.474 22.856 1.00 5.94 33 ASN B CA 1
ATOM 898 C C . ASN B 1 33 ? 14.205 12.200 23.438 1.00 5.66 33 ASN B C 1
ATOM 899 O O . ASN B 1 33 ? 14.156 11.948 24.646 1.00 8.13 33 ASN B O 1
ATOM 904 N N A SER B 1 34 ? 14.777 11.373 22.585 0.50 4.28 34 SER B N 1
ATOM 905 N N B SER B 1 34 ? 14.772 11.368 22.579 0.50 4.11 34 SER B N 1
ATOM 906 C CA A SER B 1 34 ? 15.299 10.080 22.981 0.50 3.73 34 SER B CA 1
ATOM 907 C CA B SER B 1 34 ? 15.316 10.085 22.978 0.50 3.39 34 SER B CA 1
ATOM 908 C C A SER B 1 34 ? 16.745 10.092 23.435 0.50 3.41 34 SER B C 1
ATOM 909 C C B SER B 1 34 ? 16.700 10.178 23.590 0.50 2.82 34 SER B C 1
ATOM 910 O O A SER B 1 34 ? 17.518 11.006 23.113 0.50 3.47 34 SER B O 1
ATOM 911 O O B SER B 1 34 ? 17.427 11.163 23.438 0.50 3.33 34 SER B O 1
ATOM 916 N N . LYS B 1 35 ? 17.094 9.081 24.233 1.00 3.47 35 LYS B N 1
ATOM 917 C CA . LYS B 1 35 ? 18.475 8.870 24.628 1.00 4.54 35 LYS B CA 1
ATOM 918 C C . LYS B 1 35 ? 19.098 7.937 23.592 1.00 4.00 35 LYS B C 1
ATOM 919 O O . LYS B 1 35 ? 18.405 7.101 22.977 1.00 4.22 35 LYS B O 1
ATOM 925 N N . ASP B 1 36 ? 20.407 8.015 23.430 1.00 3.06 36 ASP B N 1
ATOM 926 C CA . ASP B 1 36 ? 21.135 7.140 22.503 1.00 2.82 36 ASP B CA 1
ATOM 927 C C . ASP B 1 36 ? 20.907 5.667 22.786 1.00 2.93 36 ASP B C 1
ATOM 928 O O . ASP B 1 36 ? 20.677 4.891 21.830 1.00 2.46 36 ASP B O 1
ATOM 933 N N A SER B 1 37 ? 20.946 5.242 24.048 0.50 2.79 37 SER B N 1
ATOM 934 N N B SER B 1 37 ? 20.906 5.266 24.054 0.50 3.29 37 SER B N 1
ATOM 935 C CA A SER B 1 37 ? 20.801 3.819 24.354 0.50 2.64 37 SER B CA 1
ATOM 936 C CA B SER B 1 37 ? 20.755 3.851 24.390 0.50 3.69 37 SER B CA 1
ATOM 937 C C A SER B 1 37 ? 19.455 3.228 23.991 0.50 2.81 37 SER B C 1
ATOM 938 C C B SER B 1 37 ? 19.420 3.246 24.024 0.50 3.54 37 SER B C 1
ATOM 939 O O A SER B 1 37 ? 19.344 2.013 23.787 0.50 3.92 37 SER B O 1
ATOM 940 O O B SER B 1 37 ? 19.343 2.027 23.811 0.50 4.58 37 SER B O 1
ATOM 945 N N A SER B 1 38 ? 18.418 4.035 23.839 0.50 2.57 38 SER B N 1
ATOM 946 N N B SER B 1 38 ? 18.375 4.043 23.852 0.50 2.98 38 SER B N 1
ATOM 947 C CA A SER B 1 38 ? 17.092 3.573 23.489 0.50 2.58 38 SER B CA 1
ATOM 948 C CA B SER B 1 38 ? 17.067 3.520 23.496 0.50 3.52 38 SER B CA 1
ATOM 949 C C A SER B 1 38 ? 16.905 3.298 22.003 0.50 2.27 38 SER B C 1
ATOM 950 C C B SER B 1 38 ? 16.947 3.209 22.010 0.50 2.84 38 SER B C 1
ATOM 951 O O A SER B 1 38 ? 15.863 2.767 21.641 0.50 2.29 38 SER B O 1
ATOM 952 O O B SER B 1 38 ? 15.930 2.644 21.623 0.50 2.52 38 SER B O 1
ATOM 957 N N . ILE B 1 39 ? 17.878 3.687 21.186 1.00 2.28 39 ILE B N 1
ATOM 958 C CA . ILE B 1 39 ? 17.721 3.585 19.735 1.00 2.75 39 ILE B CA 1
ATOM 959 C C . ILE B 1 39 ? 18.422 2.401 19.126 1.00 2.70 39 ILE B C 1
ATOM 960 O O . ILE B 1 39 ? 19.593 2.102 19.362 1.00 3.00 39 ILE B O 1
ATOM 965 N N . SER B 1 40 ? 17.655 1.705 18.276 1.00 2.45 40 SER B N 1
ATOM 966 C CA . SER B 1 40 ? 18.169 0.604 17.462 1.00 2.85 40 SER B CA 1
ATOM 967 C C . SER B 1 40 ? 17.736 0.850 16.020 1.00 2.61 40 SER B C 1
ATOM 968 O O . SER B 1 40 ? 16.689 1.470 15.777 1.00 2.74 40 SER B O 1
ATOM 971 N N . ILE B 1 41 ? 18.589 0.442 15.069 1.00 2.67 41 ILE B N 1
ATOM 972 C CA . ILE B 1 41 ? 18.326 0.725 13.659 1.00 2.84 41 ILE B CA 1
ATOM 973 C C . ILE B 1 41 ? 18.673 -0.500 12.815 1.00 2.49 41 ILE B C 1
ATOM 974 O O . ILE B 1 41 ? 19.765 -1.043 12.897 1.00 2.75 41 ILE B O 1
ATOM 979 N N . ALA B 1 42 ? 17.721 -0.915 12.010 1.00 2.74 42 ALA B N 1
ATOM 980 C CA . ALA B 1 42 ? 17.894 -2.022 11.076 1.00 2.95 42 ALA B CA 1
ATOM 981 C C . ALA B 1 42 ? 17.887 -1.483 9.644 1.00 2.75 42 ALA B C 1
ATOM 982 O O . ALA B 1 42 ? 17.179 -0.517 9.354 1.00 4.09 42 ALA B O 1
ATOM 984 N N . LEU B 1 43 ? 18.662 -2.103 8.759 1.00 3.68 43 LEU B N 1
ATOM 985 C CA . LEU B 1 43 ? 18.693 -1.765 7.332 1.00 3.82 43 LEU B CA 1
ATOM 986 C C . LEU B 1 43 ? 18.508 -3.094 6.594 1.00 4.37 43 LEU B C 1
ATOM 987 O O . LEU B 1 43 ? 19.344 -3.997 6.683 1.00 6.72 43 LEU B O 1
ATOM 992 N N . GLN B 1 44 ? 17.357 -3.217 5.942 1.00 4.13 44 GLN B N 1
ATOM 993 C CA . GLN B 1 44 ? 17.033 -4.455 5.239 1.00 4.67 44 GLN B CA 1
ATOM 994 C C . GLN B 1 44 ? 16.933 -4.203 3.738 1.00 5.05 44 GLN B C 1
ATOM 995 O O . GLN B 1 44 ? 16.135 -3.383 3.290 1.00 5.55 44 GLN B O 1
ATOM 1001 N N A GLN B 1 45 ? 17.740 -4.943 2.999 0.50 4.94 45 GLN B N 1
ATOM 1002 N N B GLN B 1 45 ? 17.767 -4.877 2.965 0.50 4.76 45 GLN B N 1
ATOM 1003 C CA A GLN B 1 45 ? 17.742 -4.873 1.544 0.50 5.57 45 GLN B CA 1
ATOM 1004 C CA B GLN B 1 45 ? 17.782 -4.757 1.514 0.50 5.56 45 GLN B CA 1
ATOM 1005 C C A GLN B 1 45 ? 16.657 -5.788 0.993 0.50 5.02 45 GLN B C 1
ATOM 1006 C C B GLN B 1 45 ? 16.787 -5.726 0.875 0.50 4.89 45 GLN B C 1
ATOM 1007 O O A GLN B 1 45 ? 16.505 -6.957 1.367 0.50 5.20 45 GLN B O 1
ATOM 1008 O O B GLN B 1 45 ? 16.907 -6.942 1.031 0.50 5.59 45 GLN B O 1
ATOM 1019 N N . ILE B 1 46 ? 15.836 -5.183 0.140 1.00 4.55 46 ILE B N 1
ATOM 1020 C CA . ILE B 1 46 ? 14.707 -5.897 -0.440 1.00 4.52 46 ILE B CA 1
ATOM 1021 C C . ILE B 1 46 ? 14.875 -5.979 -1.950 1.00 5.09 46 ILE B C 1
ATOM 1022 O O . ILE B 1 46 ? 15.061 -4.943 -2.597 1.00 4.80 46 ILE B O 1
ATOM 1027 N N . GLN B 1 47 ? 14.784 -7.168 -2.528 1.00 5.58 47 GLN B N 1
ATOM 1028 C CA . GLN B 1 47 ? 14.920 -7.264 -3.987 1.00 6.00 47 GLN B CA 1
ATOM 1029 C C . GLN B 1 47 ? 13.738 -6.569 -4.632 1.00 5.70 47 GLN B C 1
ATOM 1030 O O . GLN B 1 47 ? 12.634 -6.596 -4.091 1.00 5.87 47 GLN B O 1
ATOM 1036 N N . PRO B 1 48 ? 13.898 -6.037 -5.834 1.00 6.33 48 PRO B N 1
ATOM 1037 C CA . PRO B 1 48 ? 12.823 -5.301 -6.485 1.00 7.36 48 PRO B CA 1
ATOM 1038 C C . PRO B 1 48 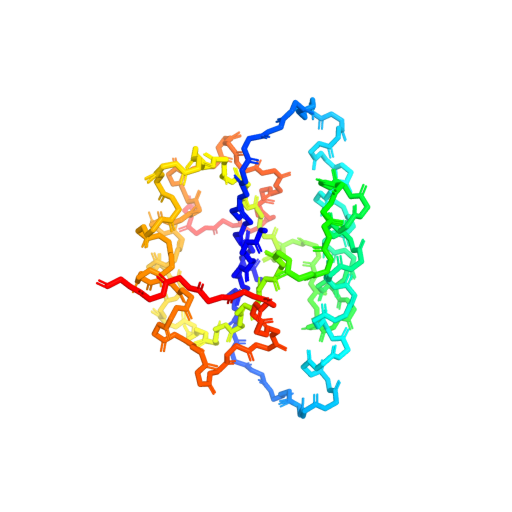? 11.548 -6.090 -6.623 1.00 8.04 48 PRO B C 1
ATOM 1039 O O . PRO B 1 48 ? 10.449 -5.586 -6.384 1.00 8.47 48 PRO B O 1
ATOM 1043 N N A GLU B 1 49 ? 11.663 -7.374 -6.964 0.50 8.09 49 GLU B N 1
ATOM 1044 N N B GLU B 1 49 ? 11.639 -7.380 -6.962 0.50 8.65 49 GLU B N 1
ATOM 1045 C CA A GLU B 1 49 ? 10.498 -8.232 -7.128 0.50 8.68 49 GLU B CA 1
ATOM 1046 C CA B GLU B 1 49 ? 10.465 -8.225 -7.115 0.50 9.76 49 GLU B CA 1
ATOM 1047 C C A GLU B 1 49 ? 9.795 -8.545 -5.824 0.50 8.21 49 GLU B C 1
ATOM 1048 C C B GLU B 1 49 ? 9.693 -8.389 -5.816 0.50 8.76 49 GLU B C 1
ATOM 1049 O O A GLU B 1 49 ? 8.714 -9.135 -5.836 0.50 9.05 49 GLU B O 1
ATOM 1050 O O B GLU B 1 49 ? 8.524 -8.777 -5.836 0.50 9.51 49 GLU B O 1
ATOM 1061 N N . SER B 1 50 ? 10.334 -8.159 -4.667 1.00 7.46 50 SER B N 1
ATOM 1062 C CA . SER B 1 50 ? 9.696 -8.326 -3.380 1.00 7.79 50 SER B CA 1
ATOM 1063 C C . SER B 1 50 ? 9.156 -7.013 -2.816 1.00 6.85 50 SER B C 1
ATOM 1064 O O . SER B 1 50 ? 8.600 -6.986 -1.717 1.00 7.53 50 SER B O 1
ATOM 1067 N N . TRP B 1 51 ? 9.275 -5.907 -3.551 1.00 5.38 51 TRP B N 1
ATOM 1068 C CA . TRP B 1 51 ? 8.817 -4.601 -3.078 1.00 4.13 51 TRP B CA 1
ATOM 1069 C C . TRP B 1 51 ? 7.306 -4.488 -3.050 1.00 4.56 51 TRP B C 1
ATOM 1070 O O . TRP B 1 51 ? 6.747 -3.876 -2.138 1.00 5.32 51 TRP B O 1
ATOM 1081 N N . GLN B 1 52 ? 6.589 -5.151 -3.966 1.00 5.17 52 GLN B N 1
ATOM 1082 C CA . GLN B 1 52 ? 5.132 -5.150 -3.936 1.00 5.94 52 GLN B CA 1
ATOM 1083 C C . GLN B 1 52 ? 4.581 -5.621 -2.598 1.00 6.03 52 GLN B C 1
ATOM 1084 O O . GLN B 1 52 ? 3.610 -5.060 -2.082 1.00 7.04 52 GLN B O 1
ATOM 1090 N N . ALA B 1 53 ? 5.194 -6.635 -1.998 1.00 6.00 53 ALA B N 1
ATOM 1091 C CA . ALA B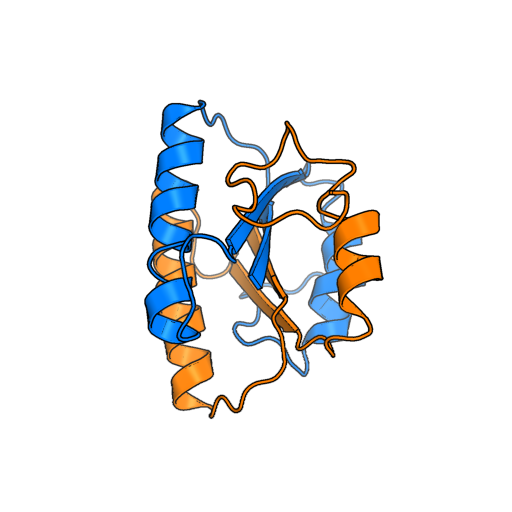 1 53 ? 4.805 -7.140 -0.694 1.00 7.30 53 ALA B CA 1
ATOM 1092 C C . ALA B 1 53 ? 4.957 -6.062 0.379 1.00 7.17 53 ALA B C 1
ATOM 1093 O O . ALA B 1 53 ? 4.119 -5.992 1.269 1.00 7.68 53 ALA B O 1
ATOM 1095 N N . ILE B 1 54 ? 6.000 -5.252 0.312 1.00 6.75 54 ILE B N 1
ATOM 1096 C CA . ILE B 1 54 ? 6.200 -4.166 1.263 1.00 6.77 54 ILE B CA 1
ATOM 1097 C C . ILE B 1 54 ? 5.114 -3.115 1.059 1.00 6.05 54 ILE B C 1
ATOM 1098 O O . ILE B 1 54 ? 4.477 -2.635 1.994 1.00 6.70 54 ILE B O 1
ATOM 1103 N N . TRP B 1 55 ? 4.880 -2.771 -0.213 1.00 5.20 55 TRP B N 1
ATOM 1104 C CA . TRP B 1 55 ? 3.810 -1.825 -0.539 1.00 5.04 55 TRP B CA 1
ATOM 1105 C C . TRP B 1 55 ? 2.465 -2.280 0.019 1.00 5.67 55 TRP B C 1
ATOM 1106 O O . TRP B 1 55 ? 1.730 -1.551 0.677 1.00 5.41 55 TRP B O 1
ATOM 1117 N N . ASP B 1 56 ? 2.114 -3.539 -0.250 1.00 5.75 56 ASP B N 1
ATOM 1118 C CA . ASP B 1 56 ? 0.831 -4.081 0.162 1.00 7.01 56 ASP B CA 1
ATOM 1119 C C . ASP B 1 56 ? 0.661 -4.188 1.673 1.00 7.58 56 ASP B C 1
ATOM 1120 O O . ASP B 1 56 ? -0.468 -4.019 2.145 1.00 8.59 56 ASP B O 1
ATOM 1125 N N . ALA B 1 57 ? 1.729 -4.513 2.394 1.00 6.74 57 ALA B N 1
ATOM 1126 C CA . ALA B 1 57 ? 1.579 -4.682 3.826 1.00 8.47 57 ALA B CA 1
ATOM 1127 C C . ALA B 1 57 ? 1.839 -3.446 4.656 1.00 8.67 57 ALA B C 1
ATOM 1128 O O . ALA B 1 57 ? 1.248 -3.281 5.731 1.00 11.28 57 ALA B O 1
ATOM 1130 N N A GLU B 1 58 ? 2.778 -2.594 4.235 0.50 7.84 58 GLU B N 1
ATOM 1131 N N B GLU B 1 58 ? 2.716 -2.556 4.193 0.50 8.67 58 GLU B N 1
ATOM 1132 C CA A GLU B 1 58 ? 3.205 -1.456 5.026 0.50 7.37 58 GLU B CA 1
ATOM 1133 C CA B GLU B 1 58 ? 3.135 -1.434 5.017 0.50 9.14 58 GLU B CA 1
ATOM 1134 C C A GLU B 1 58 ? 2.830 -0.077 4.514 0.50 7.13 58 GLU B C 1
ATOM 1135 C C B GLU B 1 58 ? 2.822 -0.031 4.531 0.50 8.13 58 GLU B C 1
ATOM 1136 O O A GLU B 1 58 ? 2.666 0.868 5.300 0.50 7.44 58 GLU B O 1
ATOM 1137 O O B GLU B 1 58 ? 3.311 0.922 5.178 0.50 8.39 58 GLU B O 1
ATOM 1148 N N . ILE B 1 59 ? 2.678 0.099 3.212 1.00 6.50 59 ILE B N 1
ATOM 1149 C CA . ILE B 1 59 ? 2.486 1.427 2.641 1.00 5.73 59 ILE B CA 1
ATOM 1150 C C . ILE B 1 59 ? 1.039 1.703 2.314 1.00 5.61 59 ILE B C 1
ATOM 1151 O O . ILE B 1 59 ? 0.409 2.585 2.906 1.00 7.59 59 ILE B O 1
ATOM 1156 N N . ALA B 1 60 ? 0.457 0.930 1.401 1.00 6.03 60 ALA B N 1
ATOM 1157 C CA . ALA B 1 60 ? -0.908 1.144 0.968 1.00 7.43 60 ALA B CA 1
ATOM 1158 C C . ALA B 1 60 ? -1.954 1.150 2.070 1.00 9.10 60 ALA B C 1
ATOM 1159 O O . ALA B 1 60 ? -2.772 2.087 2.076 1.00 9.71 60 ALA B O 1
ATOM 1161 N N . PRO B 1 61 ? -1.970 0.189 2.979 1.00 9.07 61 PRO B N 1
ATOM 1162 C CA . PRO B 1 61 ? -3.002 0.172 4.001 1.00 10.04 61 PRO B CA 1
ATOM 1163 C C . PRO B 1 61 ? -2.876 1.260 5.045 1.00 10.33 61 PRO B C 1
ATOM 1164 O O . PRO B 1 61 ? -3.877 1.568 5.705 1.00 12.73 61 PRO B O 1
ATOM 1168 N N . GLN B 1 62 ? -1.716 1.860 5.210 1.00 9.39 62 GLN B N 1
ATOM 1169 C CA . GLN B 1 62 ? -1.432 2.906 6.172 1.00 9.75 62 GLN B CA 1
ATOM 1170 C C . GLN B 1 62 ? -1.300 4.273 5.476 1.00 7.66 62 GLN B C 1
ATOM 1171 O O . GLN B 1 62 ? -0.806 5.211 6.108 1.00 7.05 62 GLN B O 1
ATOM 1177 N N . MET B 1 63 ? -1.665 4.403 4.208 1.00 6.59 63 MET B N 1
ATOM 1178 C CA . MET B 1 63 ? -1.344 5.595 3.432 1.00 6.04 63 MET B CA 1
ATOM 1179 C C . MET B 1 63 ? -1.649 6.911 4.113 1.00 6.56 63 MET B C 1
ATOM 1180 O O . MET B 1 63 ? -0.744 7.761 4.210 1.00 5.91 63 MET B O 1
ATOM 1185 N N A GLU B 1 64 ? -2.883 7.152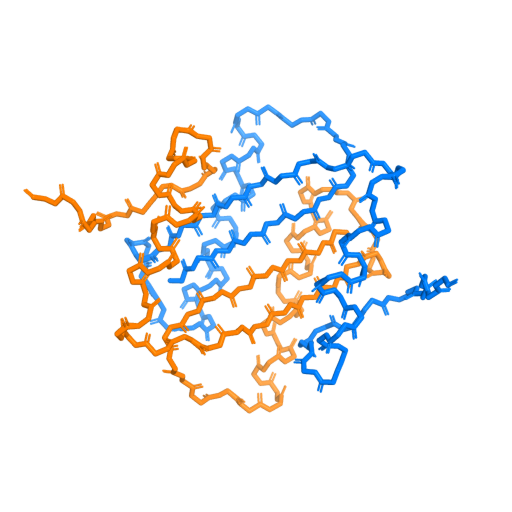 4.580 0.50 7.11 64 GLU B N 1
ATOM 1186 N N B GLU B 1 64 ? -2.870 7.074 4.602 0.50 6.40 64 GLU B N 1
ATOM 1187 C CA A GLU B 1 64 ? -3.147 8.475 5.158 0.50 8.77 64 GLU B CA 1
ATOM 1188 C CA B GLU B 1 64 ? -3.287 8.291 5.262 0.50 7.54 64 GLU B CA 1
ATOM 1189 C C A GLU B 1 64 ? -2.563 8.642 6.549 0.50 8.17 64 GLU B C 1
ATOM 1190 C C B GLU B 1 64 ? -2.470 8.638 6.492 0.50 7.41 64 GLU B C 1
ATOM 1191 O O A GLU B 1 64 ? -2.489 9.787 7.019 0.50 9.08 64 GLU B O 1
ATOM 1192 O O B GLU B 1 64 ? -2.147 9.798 6.734 0.50 8.21 64 GLU B O 1
ATOM 1203 N N . ALA B 1 65 ? -2.064 7.611 7.224 1.00 7.37 65 ALA B N 1
ATOM 1204 C CA . ALA B 1 65 ? -1.382 7.717 8.474 1.00 7.09 65 ALA B CA 1
ATOM 1205 C C . ALA B 1 65 ? 0.125 7.939 8.299 1.00 5.94 65 ALA B C 1
ATOM 1206 O O . ALA B 1 65 ? 0.754 8.401 9.251 1.00 7.03 65 ALA B O 1
ATOM 1208 N N . LEU B 1 66 ? 0.685 7.650 7.129 1.00 5.38 66 LEU B N 1
ATOM 1209 C CA . LEU B 1 66 ? 2.118 7.853 6.937 1.00 3.21 66 LEU B CA 1
ATOM 1210 C C . LEU B 1 66 ? 2.508 9.289 7.252 1.00 3.53 66 LEU B C 1
ATOM 1211 O O . LEU B 1 66 ? 1.758 10.198 6.863 1.00 4.14 66 LEU B O 1
ATOM 1216 N N . ILE B 1 67 ? 3.671 9.494 7.869 1.00 2.87 67 ILE B N 1
ATOM 1217 C CA . ILE B 1 67 ? 4.168 10.857 8.090 1.00 3.52 67 ILE B CA 1
ATOM 1218 C C . ILE B 1 67 ? 4.838 11.385 6.828 1.00 3.09 67 ILE B C 1
ATOM 1219 O O . ILE B 1 67 ? 4.997 12.601 6.669 1.00 4.78 67 ILE B O 1
ATOM 1224 N N A LYS B 1 68 ? 5.238 10.514 5.909 0.50 3.14 68 LYS B N 1
ATOM 1225 N N B LYS B 1 68 ? 5.248 10.519 5.901 0.50 3.19 68 LYS B N 1
ATOM 1226 C CA A LYS B 1 68 ? 5.711 10.891 4.596 0.50 2.70 68 LYS B CA 1
ATOM 1227 C CA B LYS B 1 68 ? 5.713 10.911 4.590 0.50 3.07 68 LYS B CA 1
ATOM 1228 C C A LYS B 1 68 ? 5.139 9.873 3.603 0.50 2.52 68 LYS B C 1
ATOM 1229 C C B LYS B 1 68 ? 5.197 9.890 3.564 0.50 2.98 68 LYS B C 1
ATOM 1230 O O A LYS B 1 68 ? 5.413 8.672 3.693 0.50 2.59 68 LYS B O 1
ATOM 1231 O O B LYS B 1 68 ? 5.336 8.675 3.750 0.50 2.92 68 LYS B O 1
ATOM 1242 N N . LYS B 1 69 ? 4.319 10.356 2.672 1.00 2.84 69 LYS B N 1
ATOM 1243 C CA . LYS B 1 69 ? 3.710 9.488 1.670 1.00 3.62 69 LYS B CA 1
ATOM 1244 C C . LYS B 1 69 ? 4.653 9.341 0.490 1.00 4.21 69 LYS B C 1
ATOM 1245 O O . LYS B 1 69 ? 5.341 10.298 0.172 1.00 3.94 69 LYS B O 1
ATOM 1251 N N . PRO B 1 70 ? 4.623 8.211 -0.195 1.00 3.36 70 PRO B N 1
ATOM 1252 C CA . PRO B 1 70 ? 5.457 8.041 -1.377 1.00 3.42 70 PRO B CA 1
ATOM 1253 C C . PRO B 1 70 ? 5.030 8.940 -2.529 1.00 3.27 70 PRO B C 1
ATOM 1254 O O . PRO B 1 70 ? 3.848 9.146 -2.759 1.00 3.25 70 PRO B O 1
ATOM 1258 N N . GLY B 1 71 ? 6.023 9.420 -3.272 1.00 3.21 71 GLY B N 1
ATOM 1259 C CA . GLY B 1 71 ? 5.767 10.170 -4.493 1.00 2.68 71 GLY B CA 1
ATOM 1260 C C . GLY B 1 71 ? 5.394 9.244 -5.642 1.00 2.31 71 GLY B C 1
ATOM 1261 O O . GLY B 1 71 ? 4.750 9.704 -6.575 1.00 2.56 71 GLY B O 1
ATOM 1262 N N . TYR B 1 72 ? 5.785 7.996 -5.582 1.00 2.62 72 TYR B N 1
ATOM 1263 C CA . TYR B 1 72 ? 5.422 6.979 -6.558 1.00 3.01 72 TYR B CA 1
ATOM 1264 C C . TYR B 1 72 ? 4.161 6.266 -6.070 1.00 2.80 72 TYR B C 1
ATOM 1265 O O . TYR B 1 72 ? 3.782 6.339 -4.892 1.00 3.16 72 TYR B O 1
ATOM 1274 N N . SER B 1 73 ? 3.540 5.484 -6.951 1.00 3.28 73 SER B N 1
ATOM 1275 C CA . SER B 1 73 ? 2.408 4.651 -6.599 1.00 4.05 73 SER B CA 1
ATOM 1276 C C . SER B 1 73 ? 2.560 3.304 -7.298 1.00 4.10 73 SER B C 1
ATOM 1277 O O . SER B 1 73 ? 2.962 3.250 -8.461 1.00 5.06 73 SER B O 1
ATOM 1280 N N . MET B 1 74 ? 2.150 2.239 -6.590 1.00 3.74 74 MET B N 1
ATOM 1281 C CA . MET B 1 74 ? 2.101 0.913 -7.187 1.00 4.86 74 MET B CA 1
ATOM 1282 C C . MET B 1 74 ? 0.685 0.500 -7.507 1.00 7.08 74 MET B C 1
ATOM 1283 O O . MET B 1 74 ? 0.423 -0.670 -7.815 1.00 8.80 74 MET B O 1
ATOM 1288 N N . ASN B 1 75 ? -0.241 1.449 -7.540 1.00 8.49 75 ASN B N 1
ATOM 1289 C CA . ASN B 1 75 ? -1.629 1.173 -7.876 1.00 10.21 75 ASN B CA 1
ATOM 1290 C C . ASN B 1 75 ? -2.178 2.223 -8.831 1.00 10.63 75 ASN B C 1
ATOM 1291 O O . ASN B 1 75 ? -3.255 2.784 -8.629 1.00 11.65 75 ASN B O 1
ATOM 1296 N N . ALA B 1 76 ? -1.435 2.464 -9.913 1.00 10.22 76 ALA B N 1
ATOM 1297 C CA . ALA B 1 76 ? -1.878 3.434 -10.916 1.00 10.29 76 ALA B CA 1
ATOM 1298 C C . ALA B 1 76 ? -2.782 2.789 -11.964 1.00 11.04 76 ALA B C 1
ATOM 1299 O O . ALA B 1 76 ? -3.522 3.544 -12.634 1.00 12.01 76 ALA B O 1
#

B-factor: mean 8.74, std 7.57, range [2.12, 44.36]

Radius of gyration: 14.72 Å; Cα contacts (8 Å, |Δi|>4): 246; chains: 2; bounding box: 35×33×39 Å

InterPro domains:
  IPR004370 4-oxalocrotonate tautomerase-like domain [PF01361] (2-54)
  IPR014347 Tautomerase/MIF superfamily [G3DSA:3.30.429.10] (2-65)
  IPR014347 Tautomerase/MIF superfamily [SSF55331] (2-76)
  IPR017284 Tautomerase PptA [MF_00718] (1-75)
  IPR017284 Tautomerase PptA [PIRSF037799] (1-75)

Secondary structure (DSSP, 8-state):
-EEEEEES-----HHHHHHHHHHHHHHHHHHHT--GGG-EEEEEE--GGGHHHHIIIIITTTTTT-SB--SS----/-EEEEEES-----HHHHHHHHHHHHHHHHHHH---GGG-EEEEEE--GGGHHHHIIIIIGGGGGG-SB--SS-S--

GO terms:
  GO:0016862 intramolecular oxidoreductase activity, interconverting keto- and enol-groups (F, IDA)
  GO:0042803 protein homodimerization activity (F, IDA)

Sequence (152 aa):
PHIDIKCFPRELDEQQKAALAADITDDVIIRHLNSSKKDSSSISIALQQIQPEESWQAIWDAEIAPQMEALIKKPGYSMNAPHIDIKCFPRELLDEQQKAALAADITDVIIRHLNSSKDSSSSISIALQQQIQPEESWQAIWDAEEIAPQMEEALIKKKPGYSMNA

CATH classification: 3.30.429.10

Foldseek 3Di:
DEEEAEEADDDADPVRVVVVVVVVLVVCCVPVVDDSVVYHYHYHHDHPVRCVVVCVPPQVVCVVPDPDHDPDDDDD/DEEEAEEADDDADPVRVVVVVVVVQVVCCVPVVDDSVVYDYHYHHDHPVCVVVCCVPPQVVCPVVDPDHDPDDPPD